Protein AF-A0A2E5X9L8-F1 (afdb_monomer_lite)

Sequence (64 aa):
EINGHDMAEVVKAIDWADQVTDAPACIVMHTVKGKGVSYMENNPKFHGAAPSDSQFEIAMEELS

Secondary structure (DSSP, 8-state):
-EETT-HHHHHHHHHHHHT--SS-----EE--TTTT-TTTTT-GGGSSPPPPHHHHHHHHHHH-

Structure (mmCIF, N/CA/C/O backbone):
data_AF-A0A2E5X9L8-F1
#
_entry.id   AF-A0A2E5X9L8-F1
#
loop_
_atom_site.group_PDB
_atom_site.id
_atom_site.type_symbol
_atom_site.label_atom_id
_atom_site.label_alt_id
_atom_site.label_comp_id
_atom_site.label_asym_id
_atom_site.label_entity_id
_atom_site.label_seq_id
_atom_site.pdbx_PDB_ins_code
_atom_site.Cartn_x
_atom_site.Cartn_y
_atom_site.Cartn_z
_atom_site.occupancy
_atom_site.B_iso_or_equiv
_atom_site.auth_seq_id
_atom_site.auth_comp_id
_atom_site.auth_asym_id
_atom_site.auth_atom_id
_atom_site.pdbx_PDB_model_num
ATOM 1 N N . GLU A 1 1 ? 2.880 1.244 15.858 1.00 94.94 1 GLU A N 1
ATOM 2 C CA . GLU A 1 1 ? 3.542 1.279 14.535 1.00 94.94 1 GLU A CA 1
ATOM 3 C C . GLU A 1 1 ? 3.898 -0.148 14.149 1.00 94.94 1 GLU A C 1
ATOM 5 O O . GLU A 1 1 ? 4.079 -0.946 15.064 1.00 94.94 1 GLU A O 1
ATOM 10 N N . ILE A 1 2 ? 3.952 -0.470 12.857 1.00 98.62 2 ILE A N 1
ATOM 11 C CA . ILE A 1 2 ? 4.186 -1.834 12.347 1.00 98.62 2 ILE A CA 1
ATOM 12 C C . ILE A 1 2 ? 5.113 -1.832 11.128 1.00 98.62 2 ILE A C 1
ATOM 14 O O . ILE A 1 2 ? 5.284 -0.795 10.480 1.00 98.62 2 ILE A O 1
ATOM 18 N N . ASN A 1 3 ? 5.662 -2.990 10.770 1.00 98.69 3 ASN A N 1
ATOM 19 C CA . ASN A 1 3 ? 6.242 -3.229 9.454 1.00 98.69 3 ASN A CA 1
ATOM 20 C C . ASN A 1 3 ? 5.122 -3.381 8.410 1.00 98.69 3 ASN A C 1
ATOM 22 O O . ASN A 1 3 ? 4.389 -4.365 8.406 1.00 98.69 3 ASN A O 1
ATOM 26 N N . GLY A 1 4 ? 5.011 -2.424 7.485 1.00 98.50 4 GLY A N 1
ATOM 27 C CA . GLY A 1 4 ? 3.988 -2.442 6.433 1.00 98.50 4 GLY A CA 1
ATOM 28 C C . GLY A 1 4 ? 4.190 -3.524 5.366 1.00 98.50 4 GLY A C 1
ATOM 29 O O . GLY A 1 4 ? 3.317 -3.705 4.525 1.00 98.50 4 GLY A O 1
ATOM 30 N N . HIS A 1 5 ? 5.322 -4.234 5.401 1.00 98.19 5 HIS A N 1
ATOM 31 C CA . HIS A 1 5 ? 5.639 -5.360 4.516 1.00 98.19 5 HIS A CA 1
ATOM 32 C C . HIS A 1 5 ? 5.561 -6.723 5.225 1.00 98.19 5 HIS A C 1
ATOM 34 O O . HIS A 1 5 ? 5.944 -7.733 4.640 1.00 98.19 5 HIS A O 1
ATOM 40 N N . ASP A 1 6 ? 5.072 -6.769 6.469 1.00 98.62 6 ASP A N 1
ATOM 41 C CA . ASP A 1 6 ? 4.768 -8.007 7.193 1.00 98.62 6 ASP A CA 1
ATOM 42 C C . ASP A 1 6 ? 3.247 -8.191 7.297 1.00 98.62 6 ASP A C 1
ATOM 44 O O . ASP A 1 6 ? 2.556 -7.490 8.039 1.00 98.62 6 ASP A O 1
ATOM 48 N N . MET A 1 7 ? 2.707 -9.163 6.557 1.00 98.38 7 MET A N 1
ATOM 49 C CA . MET A 1 7 ? 1.261 -9.400 6.525 1.00 98.38 7 MET A CA 1
ATOM 50 C C . MET A 1 7 ? 0.682 -9.867 7.863 1.00 98.38 7 MET A C 1
ATOM 52 O O . MET A 1 7 ? -0.488 -9.599 8.136 1.00 98.38 7 MET A O 1
ATOM 56 N N . ALA A 1 8 ? 1.462 -10.539 8.712 1.00 98.62 8 ALA A N 1
ATOM 57 C CA . ALA A 1 8 ? 0.987 -10.929 10.033 1.00 98.62 8 ALA A CA 1
ATOM 58 C C . ALA A 1 8 ? 0.855 -9.706 10.950 1.00 98.62 8 ALA A C 1
ATOM 60 O O . ALA A 1 8 ? -0.084 -9.643 11.743 1.00 98.62 8 ALA A O 1
ATOM 61 N N . GLU A 1 9 ? 1.761 -8.731 10.843 1.00 98.75 9 GLU A N 1
ATOM 62 C CA . GLU A 1 9 ? 1.629 -7.459 11.560 1.00 98.75 9 GLU A CA 1
ATOM 63 C C . GLU A 1 9 ? 0.469 -6.612 11.029 1.00 98.75 9 GLU A C 1
ATOM 65 O O . GLU A 1 9 ? -0.293 -6.071 11.830 1.00 98.75 9 GLU A O 1
ATOM 70 N N . VAL A 1 10 ? 0.290 -6.542 9.705 1.00 98.69 10 VAL A N 1
ATOM 71 C CA . VAL A 1 10 ? -0.822 -5.807 9.077 1.00 98.69 10 VAL A CA 1
ATOM 72 C C . VAL A 1 10 ? -2.172 -6.346 9.545 1.00 98.69 10 VAL A C 1
ATOM 74 O O . VAL A 1 10 ? -3.005 -5.568 10.004 1.00 98.69 10 VAL A O 1
ATOM 77 N N . VAL A 1 11 ? -2.381 -7.666 9.491 1.00 98.69 11 VAL A N 1
ATOM 78 C CA . VAL A 1 11 ? -3.642 -8.286 9.935 1.00 98.69 11 VAL A CA 1
ATOM 79 C C . VAL A 1 11 ? -3.893 -8.006 11.416 1.00 98.69 11 VAL A C 1
ATOM 81 O O . VAL A 1 11 ? -4.956 -7.506 11.764 1.00 98.69 11 VAL A O 1
ATOM 84 N N . LYS A 1 12 ? -2.891 -8.211 12.282 1.00 98.75 12 LYS A N 1
ATOM 85 C CA . LYS A 1 12 ? -3.021 -7.921 13.722 1.00 98.75 12 LYS A CA 1
ATOM 86 C C . LYS A 1 12 ? -3.343 -6.454 14.008 1.00 98.75 12 LYS A C 1
ATOM 88 O O . LYS A 1 12 ? -4.068 -6.165 14.955 1.00 98.75 12 LYS A O 1
ATOM 93 N N . ALA A 1 13 ? -2.780 -5.525 13.237 1.00 98.62 13 ALA A 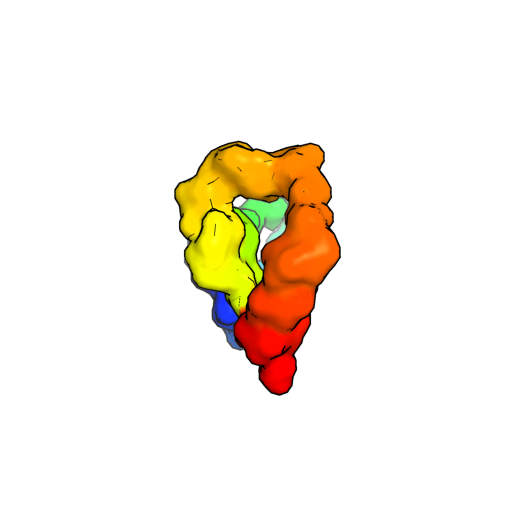N 1
ATOM 94 C CA . ALA A 1 13 ? -3.037 -4.101 13.414 1.00 98.62 13 ALA A CA 1
ATOM 95 C C . ALA A 1 13 ? -4.452 -3.710 12.974 1.00 98.62 13 ALA A C 1
ATOM 97 O O . ALA A 1 13 ? -5.065 -2.864 13.621 1.00 98.62 13 ALA A O 1
ATOM 98 N N . ILE A 1 14 ? -4.978 -4.334 11.916 1.00 98.50 14 ILE A N 1
ATOM 99 C CA . ILE A 1 14 ? -6.374 -4.164 11.494 1.00 98.50 14 ILE A CA 1
ATOM 100 C C . ILE A 1 14 ? -7.316 -4.752 12.551 1.00 98.50 14 ILE A C 1
ATOM 102 O O . ILE A 1 14 ? -8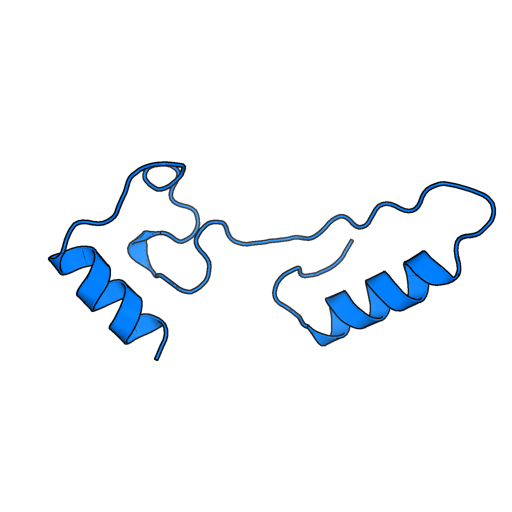.212 -4.045 13.003 1.00 98.50 14 ILE A O 1
ATOM 106 N N . ASP A 1 15 ? -7.053 -5.972 13.031 1.00 98.56 15 ASP A N 1
ATOM 107 C CA . ASP A 1 15 ? -7.838 -6.600 14.103 1.00 98.56 15 ASP A CA 1
ATOM 108 C C . ASP A 1 15 ? -7.865 -5.727 15.367 1.00 98.56 15 ASP A C 1
ATOM 110 O O . ASP A 1 15 ? -8.903 -5.588 16.011 1.00 98.56 15 ASP A O 1
ATOM 114 N N . TRP A 1 16 ? -6.729 -5.113 15.726 1.00 98.31 16 TRP A N 1
ATOM 115 C CA . TRP A 1 16 ? -6.651 -4.143 16.821 1.00 98.31 16 TRP A CA 1
ATOM 116 C C . TRP A 1 16 ? -7.499 -2.896 16.550 1.00 98.31 16 TRP A C 1
ATOM 118 O O . TRP A 1 16 ? -8.219 -2.458 17.446 1.00 98.31 16 TRP A O 1
ATOM 128 N N . ALA A 1 17 ? -7.427 -2.329 15.342 1.00 98.38 17 ALA A N 1
ATOM 129 C CA . ALA A 1 17 ? -8.174 -1.128 14.978 1.00 98.38 17 ALA A CA 1
ATOM 130 C C . ALA A 1 17 ? -9.694 -1.349 15.052 1.00 98.38 17 ALA A C 1
ATOM 132 O O . ALA A 1 17 ? -10.400 -0.461 15.523 1.00 98.38 17 ALA A O 1
ATOM 133 N N . ASP A 1 18 ? -10.181 -2.541 14.692 1.00 97.94 18 ASP A N 1
ATOM 134 C CA . ASP A 1 18 ? -11.594 -2.928 14.823 1.00 97.94 18 ASP A CA 1
ATOM 135 C C . ASP A 1 18 ? -12.081 -2.963 16.284 1.00 97.94 18 ASP A C 1
ATOM 137 O O . ASP A 1 18 ? -13.279 -2.832 16.543 1.00 97.94 18 ASP A O 1
ATOM 141 N N . GLN A 1 19 ? -11.175 -3.115 17.259 1.00 98.31 19 GLN A N 1
ATOM 142 C CA . GLN A 1 19 ? -11.513 -3.050 18.688 1.00 98.31 19 GLN A CA 1
ATOM 143 C C . GLN A 1 19 ? -11.565 -1.614 19.238 1.00 98.31 19 GLN A C 1
ATOM 145 O O . GLN A 1 19 ? -11.983 -1.417 20.380 1.00 98.31 19 GLN A O 1
ATOM 150 N N . VAL A 1 20 ? -11.136 -0.604 18.473 1.00 98.19 20 VAL A N 1
ATOM 151 C CA . VAL A 1 20 ? -11.148 0.799 18.910 1.00 98.19 20 VAL A CA 1
ATOM 152 C C . VAL A 1 20 ? -12.521 1.407 18.614 1.00 98.19 20 VAL A C 1
ATOM 154 O O . VAL A 1 20 ? -12.835 1.746 17.476 1.00 98.19 20 VAL A O 1
ATOM 157 N N . THR A 1 21 ? -13.358 1.554 19.644 1.00 97.69 21 THR A N 1
ATOM 158 C CA . THR A 1 21 ? -14.758 2.007 19.489 1.00 97.69 21 THR A CA 1
ATOM 159 C C . THR A 1 21 ? -15.034 3.423 19.995 1.00 97.69 21 THR A C 1
ATOM 161 O O . THR A 1 21 ? -16.101 3.973 19.733 1.00 97.69 21 THR A O 1
ATOM 164 N N . ASP A 1 22 ? -14.118 4.008 20.760 1.00 98.06 22 ASP A N 1
ATOM 165 C CA . ASP A 1 22 ? -14.289 5.281 21.471 1.00 98.06 22 ASP A CA 1
ATOM 166 C C . ASP A 1 22 ? -13.481 6.443 20.865 1.00 98.06 22 ASP A C 1
ATOM 168 O O . ASP A 1 22 ? -13.643 7.592 21.282 1.00 98.06 22 ASP A O 1
ATOM 172 N N . ALA A 1 23 ? -12.649 6.169 19.856 1.00 97.81 23 ALA A N 1
ATOM 173 C CA . ALA A 1 23 ? -11.828 7.150 19.154 1.00 97.81 23 ALA A CA 1
ATOM 174 C C . ALA A 1 23 ? -11.439 6.666 17.740 1.00 97.81 23 ALA A C 1
ATOM 176 O O . ALA A 1 23 ? -11.587 5.488 17.422 1.00 97.81 23 ALA A O 1
ATOM 177 N N . PRO A 1 24 ? -10.907 7.541 16.868 1.00 98.19 24 PRO A N 1
ATOM 178 C CA . PRO A 1 24 ? -10.278 7.110 15.623 1.00 98.19 24 PRO A CA 1
ATOM 179 C C . PRO A 1 24 ? -9.000 6.296 15.876 1.00 98.19 24 PRO A C 1
ATOM 181 O O . PRO A 1 24 ? -8.176 6.671 16.712 1.00 98.19 24 P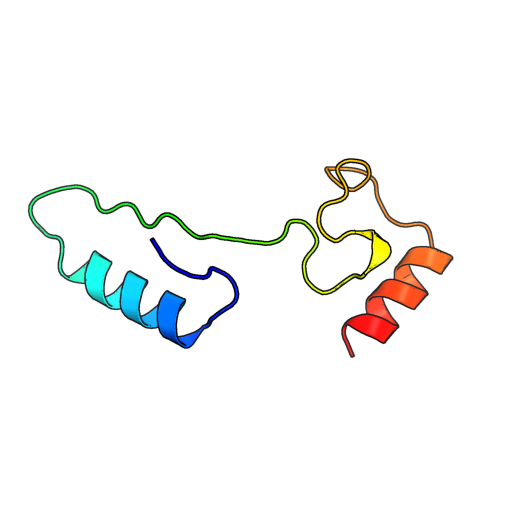RO A O 1
ATOM 184 N N . ALA A 1 25 ? -8.788 5.241 15.090 1.00 98.06 25 ALA A N 1
ATOM 185 C CA . ALA A 1 25 ? -7.538 4.485 15.069 1.00 98.06 25 ALA A CA 1
ATOM 186 C C . ALA A 1 25 ? -6.602 4.986 13.952 1.00 98.06 25 ALA A C 1
ATOM 188 O O . ALA A 1 25 ? -7.041 5.308 12.848 1.00 98.06 25 ALA A O 1
ATOM 189 N N . CYS A 1 26 ? -5.296 5.024 14.226 1.00 98.12 26 CYS A N 1
ATOM 190 C CA . CYS A 1 26 ? -4.256 5.311 13.237 1.00 98.12 26 CYS A CA 1
ATOM 191 C C . CYS A 1 26 ? -3.168 4.236 13.312 1.00 98.12 26 CYS A C 1
ATOM 193 O O . CYS A 1 26 ? -2.610 3.987 14.382 1.00 98.12 26 CYS A O 1
ATOM 195 N N . ILE A 1 27 ? -2.849 3.621 12.172 1.00 98.56 27 ILE A N 1
ATOM 196 C CA . ILE A 1 27 ? -1.779 2.630 12.046 1.00 98.56 27 ILE A CA 1
ATOM 197 C C . ILE A 1 27 ? -0.641 3.267 11.249 1.00 98.56 27 ILE A C 1
ATOM 199 O O . ILE A 1 27 ? -0.751 3.486 10.044 1.00 98.56 27 ILE A O 1
ATOM 203 N N . VAL A 1 28 ? 0.472 3.558 11.920 1.00 98.56 28 VAL A N 1
ATOM 204 C CA . VAL A 1 28 ? 1.703 4.014 11.260 1.00 98.56 28 VAL A CA 1
ATOM 205 C C . VAL A 1 28 ? 2.468 2.792 10.757 1.00 98.56 28 VAL A C 1
ATOM 207 O O . VAL A 1 28 ? 2.915 1.969 11.561 1.00 98.56 28 VAL A O 1
ATOM 210 N N . MET A 1 29 ? 2.596 2.676 9.436 1.00 98.50 29 MET A N 1
ATOM 211 C CA . MET A 1 29 ? 3.263 1.561 8.763 1.00 98.50 29 MET A CA 1
ATOM 212 C C . MET A 1 29 ? 4.617 1.999 8.209 1.00 98.50 29 MET A C 1
ATOM 214 O O . MET A 1 29 ? 4.699 2.919 7.395 1.00 98.50 29 MET A O 1
ATOM 218 N N . HIS A 1 30 ? 5.675 1.304 8.609 1.00 98.62 30 HIS A N 1
ATOM 219 C CA . HIS A 1 30 ? 7.013 1.483 8.055 1.00 98.62 30 HIS A CA 1
ATOM 220 C C . HIS A 1 30 ? 7.123 0.712 6.742 1.00 98.62 30 HIS A C 1
ATOM 222 O O . HIS A 1 30 ? 7.020 -0.513 6.730 1.00 98.62 30 HIS A O 1
ATOM 228 N N . THR A 1 31 ? 7.324 1.418 5.629 1.00 98.44 31 THR A N 1
ATOM 229 C CA . THR A 1 31 ? 7.398 0.821 4.285 1.00 98.44 31 THR A CA 1
ATOM 230 C C . THR A 1 31 ? 8.614 1.312 3.512 1.00 98.44 31 THR A C 1
ATOM 232 O O . THR A 1 31 ? 8.984 2.479 3.598 1.00 98.44 31 THR A O 1
ATOM 235 N N . VAL A 1 32 ? 9.161 0.455 2.655 1.00 98.50 32 VAL A N 1
ATOM 236 C CA . VAL A 1 32 ? 10.050 0.848 1.551 1.00 98.50 32 VAL A CA 1
ATOM 237 C C . VAL A 1 32 ? 9.225 1.311 0.345 1.00 98.50 32 VAL A C 1
ATOM 239 O O . VAL A 1 32 ? 8.410 0.548 -0.175 1.00 98.50 32 VAL A O 1
ATOM 242 N N . LYS A 1 33 ? 9.431 2.547 -0.124 1.00 98.12 33 LYS A N 1
ATOM 243 C CA . LYS A 1 33 ? 8.806 3.044 -1.363 1.00 98.12 33 LYS A CA 1
ATOM 244 C C . LYS A 1 33 ? 9.406 2.312 -2.562 1.00 98.12 33 LYS A C 1
ATOM 246 O O . LYS A 1 33 ? 10.624 2.278 -2.668 1.00 98.12 33 LYS A O 1
ATOM 251 N N . GLY A 1 34 ? 8.569 1.765 -3.445 1.00 97.69 34 GLY A N 1
ATOM 252 C CA . GLY A 1 34 ? 9.031 0.946 -4.575 1.00 97.69 34 GLY A CA 1
ATOM 253 C C . GLY A 1 34 ? 9.445 -0.479 -4.185 1.00 97.69 34 GLY A C 1
ATOM 254 O O . GLY A 1 34 ? 10.229 -1.085 -4.905 1.00 97.69 34 GLY A O 1
ATOM 255 N N . LYS A 1 35 ? 8.964 -0.992 -3.038 1.00 98.19 35 LYS A N 1
ATOM 256 C CA . LYS A 1 35 ? 9.273 -2.342 -2.538 1.00 98.19 35 LYS A CA 1
ATOM 257 C C . LYS A 1 35 ? 9.107 -3.403 -3.628 1.00 98.19 35 LYS A C 1
ATOM 259 O O . LYS A 1 35 ? 8.081 -3.425 -4.301 1.00 98.19 35 LYS A O 1
ATOM 264 N N . GLY A 1 36 ? 10.082 -4.303 -3.729 1.00 97.81 36 GLY A N 1
ATOM 265 C CA . GLY A 1 36 ? 10.039 -5.452 -4.639 1.00 97.81 36 GLY A CA 1
ATOM 266 C C . GLY A 1 36 ? 10.683 -5.205 -6.000 1.00 97.81 36 GLY A C 1
ATOM 267 O O . GLY A 1 36 ? 10.893 -6.165 -6.724 1.00 97.81 36 GLY A O 1
ATOM 268 N N . VAL A 1 37 ? 11.048 -3.957 -6.321 1.00 98.25 37 VAL A N 1
ATOM 269 C CA . VAL A 1 37 ? 11.813 -3.628 -7.529 1.00 98.25 37 VAL A CA 1
ATOM 270 C C . VAL A 1 37 ? 13.078 -2.872 -7.130 1.00 98.25 37 VAL A C 1
ATOM 272 O O . VAL A 1 37 ? 13.018 -1.735 -6.653 1.00 98.25 37 VAL A O 1
ATOM 275 N N . SER A 1 38 ? 14.239 -3.491 -7.320 1.00 97.69 38 SER A N 1
ATOM 276 C CA . SER A 1 38 ? 15.531 -3.080 -6.761 1.00 97.69 38 SER A CA 1
ATOM 277 C C . SER A 1 38 ? 15.909 -1.640 -7.109 1.00 97.69 38 SER A C 1
ATOM 279 O O . SER A 1 38 ? 16.344 -0.879 -6.244 1.00 97.69 38 SER A O 1
ATOM 281 N N . TYR A 1 39 ? 15.684 -1.223 -8.357 1.00 97.44 39 TYR A N 1
ATOM 282 C CA . TYR A 1 39 ? 16.014 0.125 -8.821 1.00 97.44 39 TYR A CA 1
ATOM 283 C C . TYR A 1 39 ? 14.988 1.190 -8.390 1.00 97.44 39 TYR A C 1
ATOM 285 O O . TYR A 1 39 ? 15.270 2.394 -8.488 1.00 97.44 39 TYR A O 1
ATOM 293 N N . MET A 1 40 ? 13.805 0.769 -7.923 1.00 98.25 40 MET A N 1
ATOM 294 C CA . MET A 1 40 ? 12.756 1.648 -7.400 1.00 98.25 40 MET A CA 1
ATOM 295 C C . MET A 1 40 ? 12.816 1.806 -5.875 1.00 98.25 40 MET A C 1
ATOM 297 O O . MET A 1 40 ? 12.370 2.842 -5.371 1.00 98.25 40 MET A O 1
ATOM 301 N N . GLU A 1 41 ? 13.369 0.834 -5.140 1.00 98.44 41 GLU A N 1
ATOM 302 C CA . GLU A 1 41 ? 13.416 0.874 -3.676 1.00 98.44 41 GLU A CA 1
ATOM 303 C C . GLU A 1 41 ? 14.123 2.135 -3.150 1.00 98.44 41 GLU A C 1
ATOM 305 O O . GLU A 1 41 ? 15.274 2.430 -3.474 1.00 98.44 41 GLU A O 1
ATOM 310 N N . ASN A 1 42 ? 13.406 2.904 -2.323 1.00 98.25 42 ASN A N 1
ATOM 311 C CA . ASN A 1 42 ? 13.859 4.168 -1.728 1.00 98.25 42 ASN A CA 1
ATOM 312 C C . ASN A 1 42 ? 14.370 5.204 -2.750 1.00 98.25 42 ASN A C 1
ATOM 314 O O . ASN A 1 42 ? 15.151 6.094 -2.407 1.00 98.25 42 ASN A O 1
ATOM 318 N N . ASN A 1 43 ? 13.896 5.135 -3.997 1.00 97.88 43 ASN A N 1
ATOM 319 C CA . ASN A 1 43 ? 14.338 6.013 -5.071 1.00 97.88 43 ASN A CA 1
ATOM 320 C C . ASN A 1 43 ? 13.260 7.057 -5.436 1.00 97.88 43 ASN A C 1
ATOM 322 O O . ASN A 1 43 ? 12.237 6.719 -6.038 1.00 97.88 43 ASN A O 1
ATOM 326 N N . PRO A 1 44 ? 13.467 8.357 -5.144 1.00 97.38 44 PRO A N 1
ATOM 327 C CA . PRO A 1 44 ? 12.466 9.390 -5.411 1.00 97.38 44 PRO A CA 1
ATOM 328 C C . PRO A 1 44 ? 12.205 9.620 -6.905 1.00 97.38 44 PRO A C 1
ATOM 330 O O . PRO A 1 44 ? 11.134 10.122 -7.250 1.00 97.38 44 PRO A O 1
ATOM 333 N N . LYS A 1 45 ? 13.127 9.220 -7.796 1.00 97.56 45 LYS A N 1
ATOM 334 C CA . LYS A 1 45 ? 12.937 9.328 -9.253 1.00 97.56 45 LYS A CA 1
ATOM 335 C C . LYS A 1 45 ? 11.712 8.549 -9.735 1.00 97.56 45 LYS A C 1
ATOM 337 O O . LYS A 1 45 ? 11.085 8.963 -10.701 1.00 97.56 45 LYS A O 1
ATOM 342 N N . PHE A 1 46 ? 11.330 7.491 -9.022 1.00 97.06 46 PHE A N 1
ATOM 343 C CA . PHE A 1 46 ? 10.171 6.654 -9.333 1.00 97.06 46 PHE A CA 1
ATOM 344 C C . PHE A 1 46 ? 8.919 7.041 -8.530 1.00 97.06 46 PHE A C 1
ATOM 346 O O . PHE A 1 46 ? 8.036 6.223 -8.308 1.00 97.06 46 PHE A O 1
ATOM 353 N N . HIS A 1 47 ? 8.800 8.298 -8.079 1.00 97.31 47 HIS A N 1
ATOM 354 C CA . HIS A 1 47 ? 7.558 8.760 -7.448 1.00 97.31 47 HIS A CA 1
ATOM 355 C C . HIS A 1 47 ? 6.363 8.776 -8.413 1.00 97.31 47 HIS A C 1
ATOM 357 O O . HIS A 1 47 ? 5.259 8.434 -8.002 1.00 97.31 47 HIS A O 1
ATOM 363 N N . GLY A 1 48 ? 6.590 9.194 -9.657 1.00 95.88 48 GLY A N 1
ATOM 364 C CA . GLY A 1 48 ? 5.564 9.291 -10.698 1.00 95.88 48 GLY A CA 1
ATOM 365 C C . GLY A 1 48 ? 6.129 9.101 -12.104 1.00 95.88 48 GLY A C 1
ATOM 366 O O . GLY A 1 48 ? 5.487 9.481 -13.077 1.00 95.88 48 GLY A O 1
ATOM 367 N N . ALA A 1 49 ? 7.347 8.564 -12.211 1.00 96.94 49 ALA A N 1
ATOM 368 C CA . ALA A 1 49 ? 7.950 8.216 -13.489 1.00 96.94 49 ALA A CA 1
ATOM 369 C C . ALA A 1 49 ? 7.534 6.795 -13.876 1.00 96.94 49 ALA A C 1
ATOM 371 O O . ALA A 1 49 ? 7.698 5.868 -13.082 1.00 96.94 49 ALA A O 1
ATOM 372 N N . ALA A 1 50 ? 7.016 6.635 -15.093 1.00 97.19 50 ALA A N 1
ATOM 373 C CA . ALA A 1 50 ? 6.775 5.317 -15.665 1.00 97.19 50 ALA A CA 1
ATOM 374 C C . ALA A 1 50 ? 8.117 4.626 -15.992 1.00 97.19 50 ALA A C 1
ATOM 376 O O . ALA A 1 50 ? 9.041 5.310 -16.448 1.00 97.19 50 ALA A O 1
ATOM 377 N N . PRO A 1 51 ? 8.246 3.305 -15.772 1.00 97.31 51 PRO A N 1
ATOM 378 C CA . PRO A 1 51 ? 9.406 2.552 -16.236 1.00 97.31 51 PRO A CA 1
ATOM 379 C C . PRO A 1 51 ? 9.452 2.507 -17.772 1.00 97.31 51 PRO A C 1
ATOM 381 O O . PRO A 1 51 ? 8.410 2.505 -18.427 1.00 97.31 51 PRO A O 1
ATOM 384 N N . SER A 1 52 ? 10.655 2.457 -18.350 1.00 98.12 52 SER A N 1
ATOM 385 C CA . SER A 1 52 ? 10.839 2.068 -19.756 1.00 98.12 52 SER A CA 1
ATOM 386 C C . SER A 1 52 ? 10.524 0.585 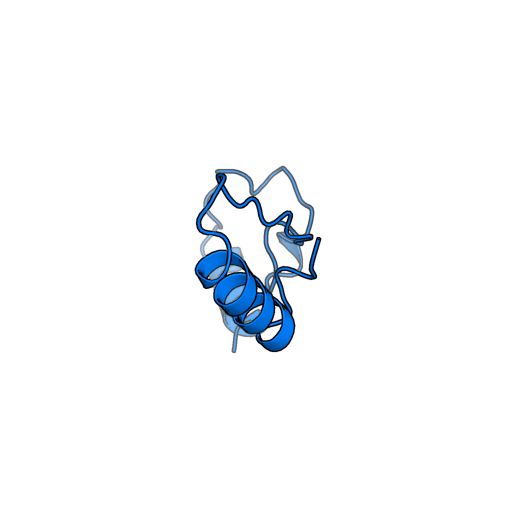-19.969 1.00 98.12 52 SER A C 1
ATOM 388 O O . SER A 1 52 ? 10.507 -0.179 -19.008 1.00 98.12 52 SER A O 1
ATOM 390 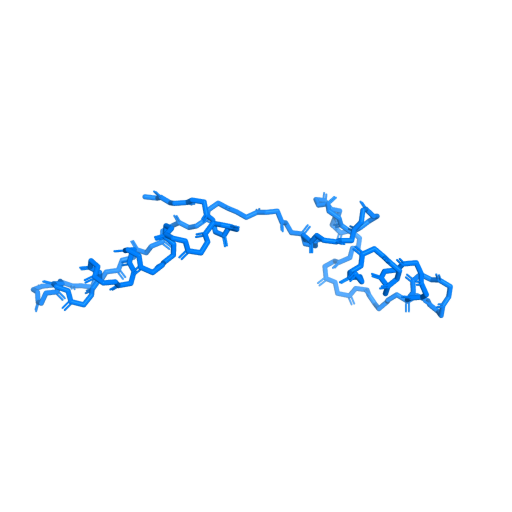N N . ASP A 1 53 ? 10.382 0.150 -21.222 1.00 98.38 53 ASP A N 1
ATOM 391 C CA . ASP A 1 53 ? 10.145 -1.265 -21.557 1.00 98.38 53 ASP 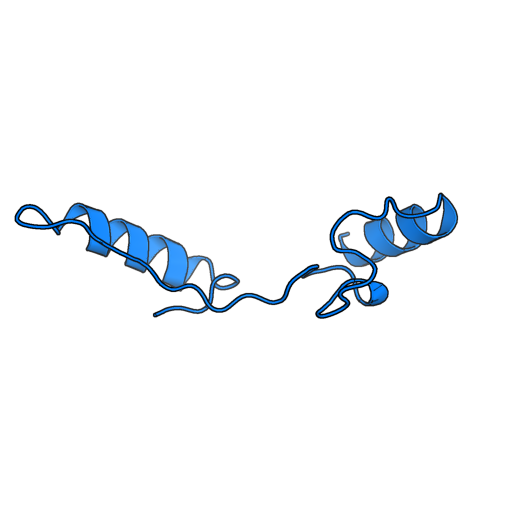A CA 1
ATOM 392 C C . ASP A 1 53 ? 11.211 -2.193 -20.944 1.00 98.38 53 ASP A C 1
ATOM 394 O O . ASP A 1 53 ? 10.888 -3.186 -20.302 1.00 98.38 53 ASP A O 1
ATOM 398 N N . SER A 1 54 ? 12.488 -1.805 -21.021 1.00 98.00 54 SER A N 1
ATOM 399 C CA . SER A 1 54 ? 13.588 -2.556 -20.396 1.00 98.00 54 SER A CA 1
ATOM 400 C C . SER A 1 54 ? 13.534 -2.579 -18.865 1.00 98.00 54 SER A C 1
ATOM 402 O O . SER A 1 54 ? 13.902 -3.566 -18.238 1.00 98.00 54 SER A O 1
ATOM 404 N N . GLN A 1 55 ? 13.095 -1.486 -18.240 1.00 98.00 55 GLN A N 1
ATOM 405 C CA . GLN A 1 55 ? 12.928 -1.411 -16.789 1.00 98.00 55 GLN A CA 1
ATOM 406 C C . GLN A 1 55 ? 11.743 -2.264 -16.337 1.00 98.00 55 GLN A C 1
ATOM 408 O O . GLN A 1 55 ? 11.826 -2.929 -15.310 1.00 98.00 55 GLN A O 1
ATOM 413 N N . PHE A 1 56 ? 10.666 -2.277 -17.122 1.00 97.69 56 PHE A N 1
ATOM 414 C CA . PHE A 1 56 ? 9.514 -3.135 -16.898 1.00 97.69 56 PHE A CA 1
ATOM 415 C C . PHE A 1 56 ? 9.905 -4.616 -16.917 1.00 97.69 56 PHE A C 1
ATOM 417 O O . PHE A 1 56 ? 9.539 -5.334 -15.994 1.00 97.69 56 PHE A O 1
ATOM 424 N N . GLU A 1 57 ? 10.686 -5.060 -17.906 1.00 98.12 57 GLU A N 1
ATOM 425 C CA . GLU A 1 57 ? 11.172 -6.446 -17.975 1.00 98.12 57 GLU A CA 1
ATOM 426 C C . GLU A 1 57 ? 11.944 -6.845 -16.707 1.00 98.12 57 GLU A C 1
ATOM 428 O O . GLU A 1 57 ? 11.631 -7.869 -16.103 1.00 98.12 57 GLU A O 1
ATOM 433 N N . ILE A 1 58 ? 12.870 -5.993 -16.247 1.00 98.12 58 ILE A N 1
ATOM 434 C CA . ILE A 1 58 ? 13.632 -6.213 -15.004 1.00 98.12 58 ILE A CA 1
ATOM 435 C C . ILE A 1 58 ? 12.699 -6.278 -13.790 1.00 98.12 58 ILE A C 1
ATOM 437 O O . ILE A 1 58 ? 12.811 -7.179 -12.966 1.00 98.12 58 ILE A O 1
ATOM 441 N N . ALA A 1 59 ? 11.761 -5.336 -13.675 1.00 98.12 59 ALA A N 1
ATOM 442 C CA . ALA A 1 59 ? 10.826 -5.299 -12.557 1.00 98.12 59 ALA A CA 1
ATOM 443 C C . ALA A 1 59 ? 9.948 -6.557 -12.499 1.00 98.12 59 ALA A C 1
ATOM 445 O O . ALA A 1 59 ? 9.682 -7.069 -11.416 1.00 98.12 59 ALA A O 1
ATOM 446 N N . MET A 1 60 ? 9.504 -7.065 -13.650 1.00 98.00 60 MET A N 1
ATOM 447 C CA . MET A 1 60 ? 8.707 -8.288 -13.707 1.00 98.00 60 MET A CA 1
ATOM 448 C C . MET A 1 60 ? 9.528 -9.525 -13.344 1.00 98.00 60 MET A C 1
ATOM 450 O O . MET A 1 60 ? 9.006 -10.397 -12.654 1.00 98.00 60 MET A O 1
ATOM 454 N N . GLU A 1 61 ? 10.797 -9.592 -13.754 1.00 97.81 61 GLU A N 1
ATOM 455 C CA . GLU A 1 61 ? 11.710 -10.664 -13.339 1.00 97.81 61 GLU A CA 1
ATOM 456 C C . GLU A 1 61 ? 11.910 -10.667 -11.816 1.00 97.81 61 GLU A C 1
ATOM 458 O O . GLU A 1 61 ? 11.828 -11.719 -11.190 1.00 97.81 61 GLU A O 1
ATOM 463 N N . GLU A 1 62 ? 12.088 -9.497 -11.199 1.00 98.06 62 GLU A N 1
ATOM 464 C CA . GLU A 1 62 ? 12.278 -9.371 -9.746 1.00 98.06 62 GLU A CA 1
ATOM 465 C C . GLU A 1 62 ? 11.019 -9.685 -8.917 1.00 98.06 62 GLU A C 1
ATOM 467 O O . GLU A 1 62 ? 11.133 -10.060 -7.750 1.00 98.06 62 GLU A O 1
ATOM 472 N N . LEU A 1 63 ? 9.826 -9.536 -9.502 1.00 96.38 63 LEU A N 1
ATOM 473 C CA . LEU A 1 63 ? 8.538 -9.802 -8.845 1.00 96.38 63 LEU A CA 1
ATOM 474 C C . LEU A 1 63 ? 8.036 -11.248 -9.010 1.00 96.38 63 LEU A C 1
ATOM 476 O O . LEU A 1 63 ? 7.010 -11.591 -8.417 1.00 96.38 63 LEU A O 1
ATOM 480 N N . SER A 1 64 ? 8.708 -12.050 -9.841 1.00 78.56 64 SER A N 1
ATOM 481 C CA . SER A 1 64 ? 8.357 -13.447 -10.151 1.00 78.56 64 SER A CA 1
ATOM 482 C C . SER A 1 64 ? 8.672 -14.399 -8.999 1.00 78.56 64 SER A C 1
ATOM 484 O O . SER A 1 64 ? 7.848 -15.313 -8.764 1.00 78.56 64 SER A O 1
#

Foldseek 3Di:
DEAPPDVVRVVVLVVVQVVDDPDHDDDDHDDFQVPQQPVRTVDVVVPPDDDDPVSVVSSVVSND

pLDDT: mean 97.71, std 2.51, range [78.56, 98.75]

Radius of gyration: 16.15 Å; chains: 1; bounding box: 31×23×43 Å